Protein AF-A0A962JKX0-F1 (afdb_monomer_lite)

Secondary structure (DSSP, 8-state):
----TTS-TT-EEEEEE--EEETTEEEEPPEEEE--

Radius of gyration: 12.65 Å; chains: 1; bounding box: 28×16×31 Å

pLDDT: mean 84.83, std 14.09, range [49.69, 97.0]

Foldseek 3Di:
DPLPPPDDFFAFDDWPADWDDDPNHGPGDTDTDTRD

Structure (mmCIF, N/CA/C/O backbone):
data_AF-A0A962JKX0-F1
#
_entry.id   AF-A0A962JKX0-F1
#
loop_
_atom_site.group_PDB
_atom_site.id
_atom_site.type_symbol
_atom_site.label_atom_id
_atom_site.label_alt_id
_atom_site.label_comp_id
_atom_site.label_asym_id
_atom_site.label_entity_id
_atom_site.label_seq_id
_atom_site.pdbx_PDB_ins_code
_atom_site.Cartn_x
_atom_site.Cartn_y
_atom_site.Cartn_z
_atom_site.occupancy
_atom_site.B_iso_or_equiv
_atom_site.auth_seq_id
_atom_site.auth_comp_id
_atom_site.auth_asym_id
_atom_site.auth_atom_id
_atom_site.pdbx_PDB_model_num
ATOM 1 N N . GLN A 1 1 ? 2.707 8.776 -20.759 1.00 54.03 1 GLN A N 1
ATOM 2 C CA . GLN A 1 1 ? 3.332 8.498 -19.450 1.00 54.03 1 GLN A CA 1
ATOM 3 C C . GLN A 1 1 ? 4.534 7.622 -19.737 1.00 54.03 1 GLN A C 1
ATOM 5 O O . GLN A 1 1 ? 4.306 6.584 -20.347 1.00 54.03 1 GLN A O 1
ATOM 10 N N . PRO A 1 2 ? 5.784 8.039 -19.471 1.00 49.69 2 PRO A N 1
ATOM 11 C CA . PRO A 1 2 ? 6.904 7.168 -19.775 1.00 49.69 2 PRO A CA 1
ATOM 12 C C . PRO A 1 2 ? 6.800 5.998 -18.800 1.00 49.69 2 PRO A C 1
ATOM 14 O O . PRO A 1 2 ? 6.825 6.196 -17.586 1.00 49.69 2 PRO A O 1
ATOM 17 N N . ALA A 1 3 ? 6.546 4.808 -19.338 1.00 54.72 3 ALA A N 1
ATOM 18 C CA . ALA A 1 3 ? 6.62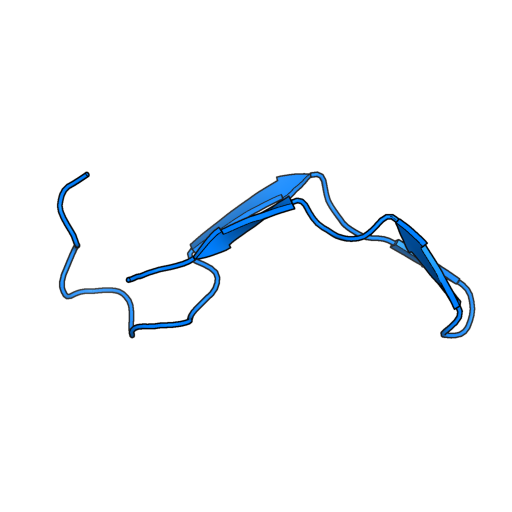6 3.560 -18.606 1.00 54.72 3 ALA A CA 1
ATOM 19 C C . ALA A 1 3 ? 8.087 3.411 -18.182 1.00 54.72 3 ALA A C 1
ATOM 21 O O . ALA A 1 3 ? 8.943 3.016 -18.968 1.00 54.72 3 ALA A O 1
ATOM 22 N N . SER A 1 4 ? 8.396 3.888 -16.981 1.00 55.34 4 SER A N 1
ATOM 23 C CA . SER A 1 4 ? 9.718 3.771 -16.406 1.00 55.34 4 SER A CA 1
ATOM 24 C C . SER A 1 4 ? 9.933 2.309 -16.047 1.00 55.34 4 SER A C 1
ATOM 26 O O . SER A 1 4 ? 9.292 1.782 -15.141 1.00 55.34 4 SER A O 1
ATOM 28 N N . GLU A 1 5 ? 10.898 1.697 -16.725 1.00 59.78 5 GLU A N 1
ATOM 29 C CA . GLU A 1 5 ? 11.481 0.365 -16.497 1.00 59.78 5 GLU A CA 1
ATOM 30 C C . GLU A 1 5 ? 11.920 0.104 -15.034 1.00 59.78 5 GLU A C 1
ATOM 32 O O . GLU A 1 5 ? 12.400 -0.975 -14.705 1.00 59.78 5 GLU A O 1
ATOM 37 N N . ALA A 1 6 ? 11.752 1.082 -1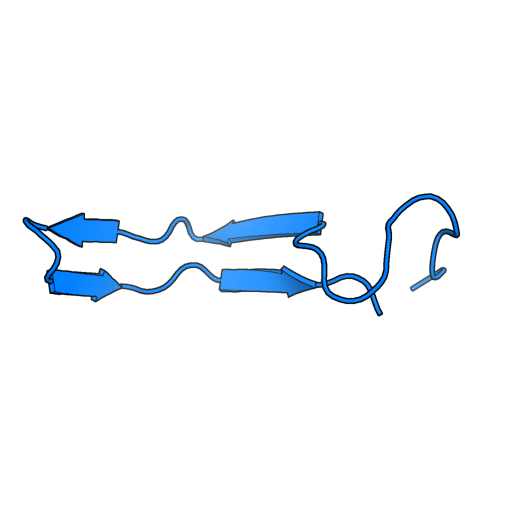4.138 1.00 68.00 6 ALA A N 1
ATOM 38 C CA . ALA A 1 6 ? 12.035 0.999 -12.714 1.00 68.00 6 ALA A CA 1
ATOM 39 C C . ALA A 1 6 ? 10.915 0.339 -11.884 1.00 68.00 6 ALA A C 1
ATOM 41 O O . ALA A 1 6 ? 11.201 -0.151 -10.793 1.00 68.00 6 ALA A O 1
ATOM 42 N N . ASN A 1 7 ? 9.659 0.321 -12.355 1.00 68.94 7 ASN A N 1
ATOM 43 C CA . ASN A 1 7 ? 8.542 -0.289 -11.622 1.00 68.94 7 ASN A CA 1
ATOM 44 C C . ASN A 1 7 ? 8.069 -1.567 -12.321 1.00 68.94 7 ASN A C 1
ATOM 46 O O . ASN A 1 7 ? 7.765 -1.550 -13.509 1.00 68.94 7 ASN A O 1
ATOM 50 N N . ALA A 1 8 ? 7.974 -2.669 -11.575 1.00 76.81 8 ALA A N 1
ATOM 51 C CA . ALA A 1 8 ? 7.461 -3.929 -12.104 1.00 76.81 8 ALA A CA 1
ATOM 52 C C . ALA A 1 8 ? 5.973 -3.804 -12.484 1.00 76.81 8 ALA A C 1
ATOM 54 O O . ALA A 1 8 ? 5.192 -3.199 -11.744 1.00 76.81 8 ALA A O 1
ATOM 55 N N . ALA A 1 9 ? 5.578 -4.400 -13.610 1.00 81.88 9 ALA A N 1
ATOM 56 C CA . ALA A 1 9 ? 4.191 -4.423 -14.071 1.00 81.88 9 ALA A CA 1
ATOM 57 C C . ALA A 1 9 ? 3.228 -4.918 -12.977 1.00 81.88 9 ALA A C 1
ATOM 59 O O . ALA A 1 9 ? 3.566 -5.798 -12.180 1.00 81.88 9 ALA A O 1
ATOM 60 N N . ASN A 1 10 ? 2.009 -4.372 -12.953 1.00 85.12 10 ASN A N 1
ATOM 61 C CA . ASN A 1 10 ? 0.953 -4.686 -11.979 1.00 85.12 10 ASN A CA 1
ATOM 62 C C . ASN A 1 10 ? 1.257 -4.289 -10.521 1.00 85.12 10 ASN A C 1
ATOM 64 O O . ASN A 1 10 ? 0.588 -4.761 -9.599 1.00 85.12 10 ASN A O 1
ATOM 68 N N . THR A 1 11 ? 2.230 -3.407 -10.283 1.00 87.50 11 THR A N 1
ATOM 69 C CA . THR A 1 11 ? 2.504 -2.861 -8.944 1.00 87.50 11 THR A CA 1
ATOM 70 C C . THR A 1 11 ? 1.868 -1.487 -8.737 1.00 87.50 11 THR A C 1
ATOM 72 O O . THR A 1 11 ? 1.646 -0.724 -9.679 1.00 87.50 11 THR A O 1
ATOM 75 N N . VAL A 1 12 ? 1.540 -1.159 -7.483 1.00 86.88 12 VAL A N 1
ATOM 76 C CA . VAL A 1 12 ? 0.966 0.145 -7.120 1.00 86.88 12 VAL A CA 1
ATOM 77 C C . VAL A 1 12 ? 2.078 1.191 -7.059 1.00 86.88 12 VAL A C 1
ATOM 79 O O . VAL A 1 12 ? 2.978 1.079 -6.232 1.00 86.88 12 VAL A O 1
ATOM 82 N N . VAL A 1 13 ? 1.988 2.232 -7.889 1.00 89.44 13 VAL A N 1
ATOM 83 C CA . VAL A 1 13 ? 3.005 3.297 -7.972 1.00 89.44 13 VAL A CA 1
ATOM 84 C C . VAL A 1 13 ? 2.665 4.461 -7.049 1.00 89.44 13 VAL A C 1
ATOM 86 O O . VAL A 1 13 ? 3.529 5.027 -6.384 1.00 89.44 13 VAL A O 1
ATOM 89 N N . THR A 1 14 ? 1.395 4.866 -7.006 1.00 89.44 14 THR A N 1
ATOM 90 C CA . THR A 1 14 ? 0.959 6.011 -6.195 1.00 89.4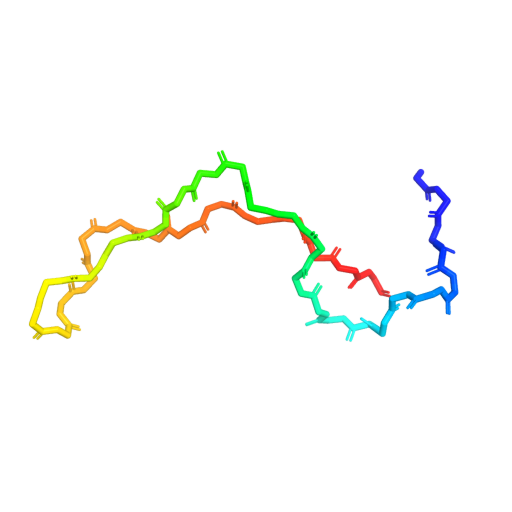4 14 THR A CA 1
ATOM 91 C C . THR A 1 14 ? -0.488 5.846 -5.755 1.00 89.44 14 THR A C 1
ATOM 93 O O . T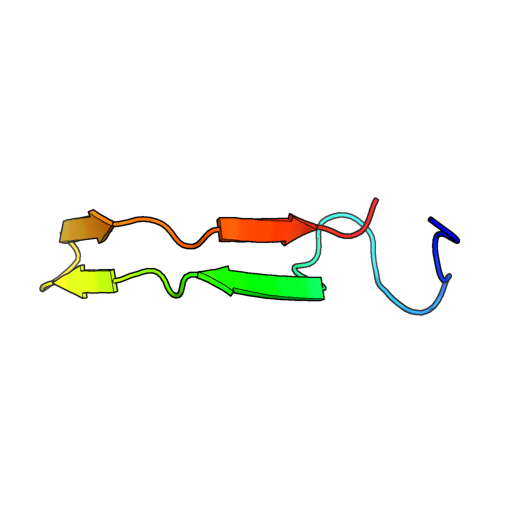HR A 1 14 ? -1.336 5.377 -6.517 1.00 89.44 14 THR A O 1
ATOM 96 N N . VAL A 1 15 ? -0.772 6.263 -4.520 1.00 90.12 15 VAL A N 1
ATOM 97 C CA . VAL A 1 15 ? -2.115 6.279 -3.933 1.00 90.12 15 VAL A CA 1
ATOM 98 C C . VAL A 1 15 ? -2.621 7.718 -3.890 1.00 90.12 15 VAL A C 1
ATOM 100 O O . VAL A 1 15 ? -2.080 8.541 -3.158 1.00 90.12 15 VAL A O 1
ATOM 103 N N . PHE A 1 16 ? -3.682 8.011 -4.638 1.00 93.00 16 PHE A N 1
ATOM 104 C CA . PHE A 1 16 ? -4.319 9.335 -4.654 1.00 93.00 16 PHE A CA 1
ATOM 105 C C . PHE A 1 16 ? -5.308 9.502 -3.511 1.00 93.00 16 PHE A C 1
ATOM 107 O O . PHE A 1 16 ? -5.458 10.578 -2.938 1.00 93.00 16 PHE A O 1
ATOM 114 N N . GLN A 1 17 ? -5.986 8.414 -3.162 1.00 95.31 17 GLN A N 1
ATOM 115 C CA . GLN A 1 17 ? -7.000 8.423 -2.127 1.00 95.31 17 GLN A CA 1
ATOM 116 C C . GLN A 1 17 ? -6.854 7.159 -1.287 1.00 95.31 17 GLN A C 1
ATOM 118 O O . GLN A 1 17 ? -7.016 6.052 -1.799 1.00 95.31 17 GLN A O 1
ATOM 123 N N . LYS A 1 18 ? -6.563 7.307 0.011 1.00 94.31 18 LYS A N 1
ATOM 124 C CA . LYS A 1 18 ? -6.368 6.168 0.927 1.00 94.31 18 LYS A CA 1
ATOM 125 C C . LYS A 1 18 ? -7.629 5.316 1.024 1.00 94.31 18 LYS A C 1
ATOM 127 O O . LYS A 1 18 ? -8.721 5.873 1.063 1.00 94.31 18 LYS A O 1
ATOM 132 N N . GLY A 1 19 ? -7.490 3.997 1.058 1.00 95.44 19 GLY A N 1
ATOM 133 C CA . GLY A 1 19 ? -8.593 3.076 1.343 1.00 95.44 19 GLY A CA 1
ATOM 134 C C . GLY A 1 19 ? -8.723 2.819 2.843 1.00 95.44 19 GLY A C 1
ATOM 135 O O . GLY A 1 19 ? -7.745 2.960 3.576 1.00 95.44 19 GLY A O 1
ATOM 136 N N . TYR A 1 20 ? -9.914 2.431 3.291 1.00 96.81 20 TYR A N 1
ATOM 137 C CA . TYR A 1 20 ? -10.191 2.101 4.688 1.00 96.81 20 TYR A CA 1
ATOM 138 C C . TYR A 1 20 ? -10.977 0.798 4.788 1.00 96.81 20 TYR A C 1
ATOM 140 O O . TYR A 1 20 ? -11.953 0.574 4.062 1.00 96.81 20 TYR A O 1
ATOM 148 N N . THR A 1 21 ? -10.566 -0.036 5.736 1.00 96.38 21 THR A N 1
ATOM 149 C CA . THR A 1 21 ? -11.308 -1.219 6.167 1.00 96.38 21 THR A CA 1
ATOM 150 C C . THR A 1 21 ? -11.574 -1.102 7.663 1.00 96.38 21 THR A C 1
ATOM 152 O O . THR A 1 21 ? -10.754 -0.560 8.403 1.00 96.38 21 THR A O 1
ATOM 155 N N . LEU A 1 22 ? -12.738 -1.569 8.106 1.00 95.12 22 LEU A N 1
ATOM 156 C CA . LEU A 1 22 ? -13.120 -1.611 9.512 1.00 95.12 22 LEU A CA 1
ATOM 157 C C . LEU A 1 22 ? -13.395 -3.061 9.884 1.00 95.12 22 LEU A C 1
ATOM 159 O O . LEU A 1 22 ? -14.348 -3.649 9.378 1.00 95.12 22 LEU A O 1
ATOM 163 N N . SER A 1 23 ? -12.548 -3.642 10.732 1.00 92.81 23 SER A N 1
ATOM 164 C CA . SER A 1 23 ? -12.677 -5.044 11.159 1.00 92.81 23 SER A CA 1
ATOM 165 C C . SER A 1 23 ? -12.845 -6.013 9.974 1.00 92.81 23 SER A C 1
ATOM 167 O O . SER A 1 23 ? -13.699 -6.893 9.992 1.00 92.81 23 SER A O 1
ATOM 169 N N . GLY A 1 24 ? -12.083 -5.795 8.894 1.00 91.50 24 GLY A N 1
ATOM 170 C CA . GLY A 1 24 ? -12.158 -6.590 7.660 1.00 91.50 24 GLY A CA 1
ATOM 171 C C . GLY A 1 24 ? -13.286 -6.204 6.693 1.00 91.50 24 GLY A C 1
ATOM 172 O O . GLY A 1 24 ? -13.291 -6.662 5.553 1.00 91.50 24 GLY A O 1
ATOM 173 N N . ARG A 1 25 ? -14.212 -5.317 7.081 1.00 95.12 25 ARG A N 1
ATOM 174 C CA . ARG A 1 25 ? -15.254 -4.796 6.189 1.00 95.12 25 ARG A CA 1
ATOM 175 C C . ARG A 1 25 ? -14.724 -3.618 5.378 1.00 95.12 25 ARG A C 1
ATOM 177 O O . ARG A 1 25 ? -14.266 -2.623 5.941 1.00 95.12 25 ARG A O 1
ATOM 184 N N . LEU A 1 26 ? -14.809 -3.711 4.054 1.00 93.06 26 LEU A N 1
ATOM 185 C CA . LEU A 1 26 ? -14.415 -2.622 3.164 1.00 93.06 26 LEU A CA 1
ATOM 186 C C . LEU A 1 26 ? -15.388 -1.447 3.312 1.00 93.06 26 LEU A C 1
ATOM 188 O O . LEU A 1 26 ? -16.568 -1.569 2.991 1.00 93.06 26 LEU A O 1
ATOM 192 N N . MET A 1 27 ? -14.881 -0.314 3.798 1.00 94.94 27 MET A N 1
ATOM 193 C CA . MET A 1 27 ? -15.653 0.925 3.904 1.00 94.94 27 MET A CA 1
ATOM 194 C C . MET A 1 27 ? -15.476 1.772 2.647 1.00 94.94 27 MET A C 1
ATOM 196 O O . MET A 1 27 ? -16.448 2.280 2.095 1.00 94.94 27 MET A O 1
ATOM 200 N N . ARG A 1 28 ? -14.231 1.902 2.172 1.00 95.31 28 ARG A N 1
ATOM 201 C CA . ARG A 1 28 ? -13.923 2.566 0.904 1.00 95.31 28 ARG A CA 1
ATOM 202 C C . ARG A 1 28 ? -12.612 2.037 0.312 1.00 95.31 28 ARG A C 1
ATOM 204 O O . ARG A 1 28 ? -11.614 2.007 1.033 1.00 95.31 28 ARG A O 1
ATOM 211 N N . PRO A 1 29 ? -12.566 1.668 -0.979 1.00 95.62 29 PRO A N 1
ATOM 212 C CA . PRO A 1 29 ? -11.325 1.257 -1.628 1.00 95.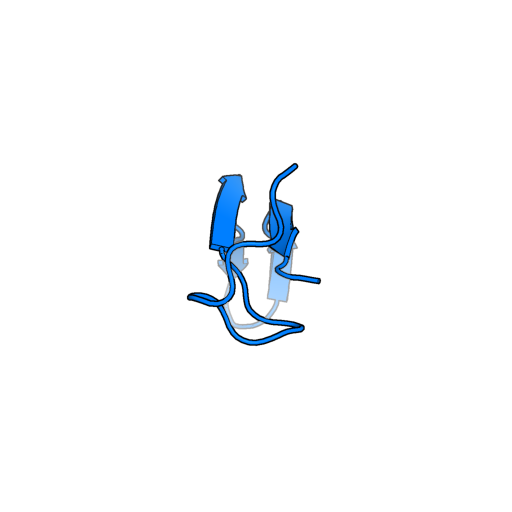62 29 PRO A CA 1
ATOM 213 C C . PRO A 1 29 ? -10.369 2.435 -1.860 1.00 95.62 29 PRO A C 1
ATOM 215 O O . PRO A 1 29 ? -10.774 3.601 -1.924 1.00 95.62 29 PRO A O 1
ATOM 218 N N . ALA A 1 30 ? -9.080 2.117 -1.982 1.00 97.00 30 ALA A N 1
ATOM 219 C CA . ALA A 1 30 ? -8.064 3.090 -2.357 1.00 97.00 30 ALA A CA 1
ATOM 220 C C . ALA A 1 30 ? -8.132 3.379 -3.864 1.00 97.00 30 ALA A C 1
ATOM 222 O O . ALA A 1 30 ? -8.304 2.455 -4.655 1.00 97.00 30 ALA A O 1
ATOM 223 N N . MET A 1 31 ? -7.955 4.642 -4.258 1.00 96.12 31 MET A N 1
ATOM 224 C CA . MET A 1 31 ? -7.700 4.983 -5.661 1.00 96.12 31 MET A CA 1
ATOM 225 C C . MET A 1 31 ? -6.198 5.029 -5.892 1.00 96.12 31 MET A C 1
ATOM 227 O O . MET A 1 31 ? -5.483 5.777 -5.213 1.00 96.12 31 MET A O 1
ATOM 231 N N . VAL A 1 32 ? -5.737 4.227 -6.845 1.00 94.00 32 VAL A N 1
ATOM 232 C CA . VAL A 1 32 ? -4.317 4.017 -7.116 1.00 94.00 32 VAL A CA 1
ATOM 233 C C . VAL A 1 32 ? -4.029 4.085 -8.608 1.00 94.00 32 VAL A C 1
ATOM 235 O O . VAL A 1 32 ? -4.891 3.769 -9.426 1.00 94.00 32 VAL A O 1
ATOM 238 N N . VAL A 1 33 ? -2.804 4.472 -8.950 1.00 91.06 33 VAL A N 1
ATOM 239 C CA . VAL A 1 33 ? -2.241 4.277 -10.290 1.00 91.06 33 VAL A CA 1
ATOM 240 C C . VAL A 1 33 ? -1.316 3.068 -10.250 1.00 91.06 33 VAL A C 1
ATOM 242 O O . VAL A 1 33 ? -0.487 2.936 -9.344 1.00 91.06 33 VAL A O 1
ATOM 245 N N . VAL A 1 34 ? -1.494 2.183 -11.227 1.00 89.69 34 VAL A N 1
ATOM 246 C CA . VAL A 1 34 ? -0.767 0.917 -11.361 1.00 89.69 34 VAL A CA 1
ATOM 247 C C . VAL A 1 34 ? 0.269 1.052 -12.478 1.00 89.69 34 VAL A C 1
ATOM 249 O O . VAL A 1 34 ? 0.015 1.726 -13.479 1.00 89.69 34 VAL A O 1
ATOM 252 N N . ALA A 1 35 ? 1.437 0.444 -12.289 1.00 87.25 35 ALA A N 1
ATOM 253 C CA . ALA A 1 35 ? 2.441 0.296 -13.336 1.00 87.25 35 ALA A CA 1
ATOM 254 C C . ALA A 1 35 ? 1.933 -0.672 -14.416 1.00 87.25 35 ALA A C 1
ATOM 256 O O . ALA A 1 35 ? 1.388 -1.729 -14.086 1.00 87.25 35 ALA A O 1
ATOM 257 N N . GLN A 1 36 ? 2.099 -0.292 -15.685 1.00 76.31 36 GLN A N 1
A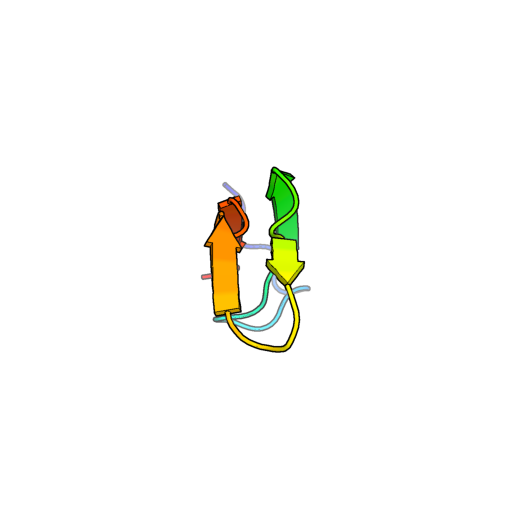TOM 258 C CA . GLN A 1 36 ? 1.776 -1.151 -16.829 1.00 76.31 36 GLN A CA 1
ATOM 259 C C . GLN A 1 36 ? 2.783 -2.288 -16.970 1.00 76.31 36 GLN A C 1
ATOM 261 O O . GLN A 1 36 ? 3.969 -2.057 -16.647 1.00 76.31 36 GLN A O 1
#

Sequence (36 aa):
QPASEANAANTVVTVFQKGYTLSGRLMRPAMVVVAQ